Protein AF-H3NT58-F1 (afdb_monomer)

Mean predicted aligned error: 5.93 Å

pLDDT: mean 84.53, std 13.27, range [45.75, 95.5]

Solvent-accessible surfa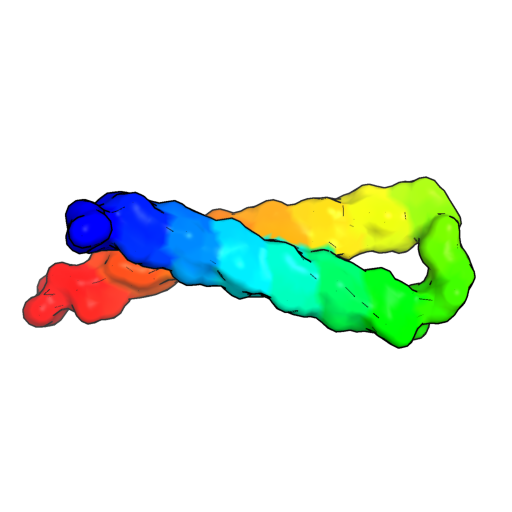ce area (backbone atoms only — not comparable to full-atom values): 3188 Å² total; per-residue (Å²): 132,54,75,66,54,53,43,51,47,53,13,52,52,52,12,49,51,51,27,53,52,45,56,67,70,59,77,72,79,49,75,66,55,51,53,52,28,50,51,52,13,52,53,46,18,52,49,47,45,53,50,62,53,59,78,65,75,119

Foldseek 3Di:
DDPLVVLLVVLQVQLVVQLVVQCVVVVDDDPVSNVVSNVSSVVSSVCSSVVSVVVVPD

Structure (mmCIF, N/CA/C/O backbone):
dat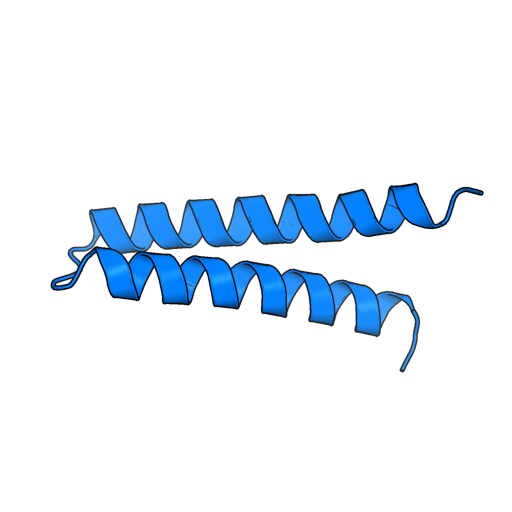a_AF-H3NT58-F1
#
_entry.id   AF-H3NT58-F1
#
loop_
_atom_site.group_PDB
_atom_site.id
_atom_site.type_symbol
_atom_site.label_atom_id
_atom_site.label_alt_id
_atom_site.label_comp_id
_atom_site.label_asym_id
_atom_site.label_entity_id
_atom_site.label_seq_id
_atom_site.pdbx_PDB_ins_code
_atom_site.Cartn_x
_atom_site.Cartn_y
_atom_site.Cartn_z
_atom_site.occupancy
_atom_site.B_iso_or_equiv
_atom_site.auth_seq_id
_atom_site.auth_comp_id
_atom_site.auth_asym_id
_atom_site.auth_atom_id
_atom_site.pdbx_PDB_model_num
ATOM 1 N N . MET A 1 1 ? -10.008 -13.703 16.178 1.00 60.00 1 MET A N 1
ATOM 2 C CA . MET A 1 1 ? -9.390 -12.493 15.593 1.00 60.00 1 MET A CA 1
ATOM 3 C C . MET A 1 1 ? -10.150 -11.283 16.098 1.00 60.00 1 MET A C 1
ATOM 5 O O . MET A 1 1 ? -11.373 -11.262 15.987 1.00 60.00 1 MET A O 1
ATOM 9 N N . ASN A 1 2 ? -9.466 -10.308 16.687 1.00 81.44 2 ASN A N 1
ATOM 10 C CA . ASN A 1 2 ? -10.096 -9.078 17.154 1.00 81.44 2 ASN A CA 1
ATOM 11 C C . ASN A 1 2 ? -10.526 -8.195 15.982 1.00 81.44 2 ASN A C 1
ATOM 13 O O . ASN A 1 2 ? -9.912 -8.194 14.916 1.00 81.44 2 ASN A O 1
ATOM 17 N N . ALA A 1 3 ? -11.536 -7.354 16.211 1.00 76.19 3 ALA A N 1
ATOM 18 C CA . ALA A 1 3 ? -12.022 -6.407 15.208 1.00 76.19 3 ALA A CA 1
ATOM 19 C C . ALA A 1 3 ? -10.916 -5.472 14.678 1.00 76.19 3 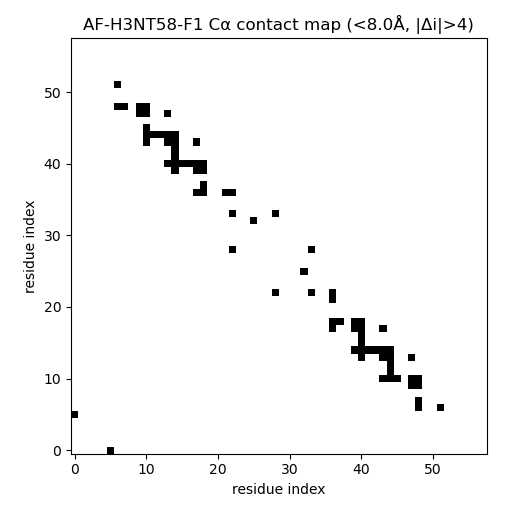ALA A C 1
ATOM 21 O O . ALA A 1 3 ? -10.963 -5.066 13.522 1.00 76.19 3 ALA A O 1
ATOM 22 N N . ARG A 1 4 ? -9.904 -5.153 15.496 1.00 75.81 4 ARG A N 1
ATOM 23 C CA . ARG A 1 4 ? -8.735 -4.360 15.076 1.00 75.81 4 ARG A CA 1
ATOM 24 C C . ARG A 1 4 ? -7.836 -5.124 14.102 1.00 75.81 4 ARG A C 1
ATOM 26 O O . ARG A 1 4 ? -7.404 -4.551 13.110 1.00 75.81 4 ARG A O 1
ATOM 33 N N . GLU A 1 5 ? -7.612 -6.410 14.358 1.00 82.56 5 GLU A N 1
ATOM 34 C CA . GLU A 1 5 ? -6.791 -7.281 13.510 1.00 82.56 5 GLU A CA 1
ATOM 35 C C . GLU A 1 5 ? -7.458 -7.499 12.152 1.00 82.56 5 GLU A C 1
ATOM 37 O O . GLU A 1 5 ? -6.810 -7.339 11.124 1.00 82.56 5 GLU A O 1
ATOM 42 N N . VAL A 1 6 ? -8.771 -7.762 12.136 1.00 84.06 6 VAL A N 1
ATOM 43 C CA . VAL A 1 6 ? -9.541 -7.907 10.889 1.00 84.06 6 VAL A CA 1
ATOM 44 C C . VAL A 1 6 ? -9.489 -6.619 10.067 1.00 84.06 6 VAL A C 1
ATOM 46 O O . VAL A 1 6 ? -9.252 -6.674 8.870 1.00 84.06 6 VAL A O 1
ATOM 49 N N . ARG A 1 7 ? -9.628 -5.448 10.699 1.00 79.31 7 ARG A N 1
ATOM 50 C CA . ARG A 1 7 ? -9.535 -4.148 10.010 1.00 79.31 7 ARG A CA 1
ATOM 51 C C . ARG A 1 7 ? -8.153 -3.892 9.417 1.00 79.31 7 ARG A C 1
ATOM 53 O O . ARG A 1 7 ? -8.061 -3.441 8.277 1.00 79.31 7 ARG A O 1
ATOM 60 N N . GLY A 1 8 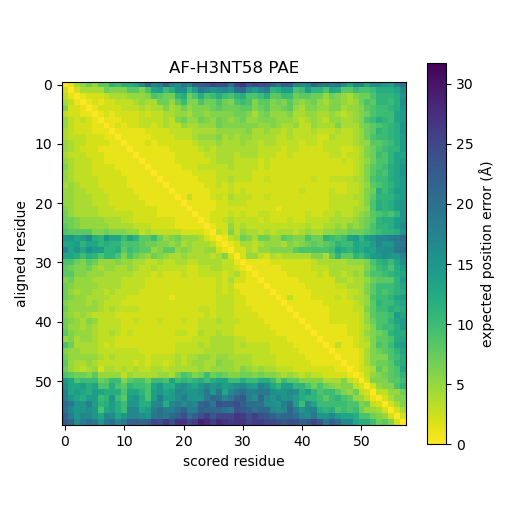? -7.099 -4.180 10.181 1.00 84.69 8 GLY A N 1
ATOM 61 C CA . GLY A 1 8 ? -5.724 -4.097 9.696 1.00 84.69 8 GLY A CA 1
ATOM 62 C C . GLY A 1 8 ? -5.518 -5.006 8.486 1.00 84.69 8 GLY A C 1
ATOM 63 O O . GLY A 1 8 ? -5.054 -4.546 7.444 1.00 84.69 8 GLY A O 1
ATOM 64 N N . LEU A 1 9 ? -5.980 -6.253 8.581 1.00 88.50 9 LEU A N 1
ATOM 65 C CA . LEU A 1 9 ? -5.889 -7.228 7.500 1.00 88.50 9 LEU A CA 1
ATOM 66 C C . LEU A 1 9 ? -6.652 -6.771 6.248 1.00 88.50 9 LEU A C 1
ATOM 68 O O . LEU A 1 9 ? -6.077 -6.770 5.165 1.00 88.50 9 LEU A O 1
ATOM 72 N N . THR A 1 10 ? -7.897 -6.303 6.378 1.00 87.75 10 THR A N 1
ATOM 73 C CA . THR A 1 10 ? -8.690 -5.806 5.240 1.00 87.75 10 THR A CA 1
ATOM 74 C C . THR A 1 10 ? -8.027 -4.603 4.571 1.00 87.75 10 THR A C 1
ATOM 76 O O . THR A 1 10 ? -7.996 -4.526 3.345 1.00 87.75 10 THR A O 1
ATOM 79 N N . SER A 1 11 ? -7.451 -3.681 5.352 1.00 89.25 11 SER A N 1
ATOM 80 C CA . SER A 1 11 ? -6.730 -2.529 4.796 1.00 89.25 11 SER A CA 1
ATOM 81 C C . SER A 1 11 ? -5.450 -2.928 4.058 1.00 89.25 11 SER A C 1
ATOM 83 O O . SER A 1 11 ? -5.184 -2.409 2.974 1.00 89.25 11 SER A O 1
ATOM 85 N N . ALA A 1 12 ? -4.699 -3.891 4.601 1.00 90.25 12 ALA A N 1
ATOM 86 C CA . ALA A 1 12 ? -3.486 -4.407 3.981 1.00 90.25 12 ALA A CA 1
ATOM 87 C C . ALA A 1 12 ? -3.804 -5.166 2.686 1.00 90.25 12 ALA A C 1
ATOM 89 O O . ALA A 1 12 ? -3.168 -4.927 1.663 1.00 90.25 12 ALA A O 1
ATOM 90 N N . VAL A 1 13 ? -4.832 -6.021 2.702 1.00 93.81 13 VAL A N 1
ATOM 91 C CA . VAL A 1 13 ? -5.294 -6.754 1.515 1.00 93.81 13 VAL A CA 1
ATOM 92 C C . VAL A 1 13 ? -5.774 -5.785 0.437 1.00 93.81 13 VAL A C 1
ATOM 94 O O . VAL A 1 13 ? -5.376 -5.925 -0.715 1.00 93.81 13 VAL A O 1
ATOM 97 N N . ALA A 1 14 ? -6.558 -4.763 0.790 1.00 92.50 14 ALA A N 1
ATOM 98 C CA . ALA A 1 14 ? -7.013 -3.762 -0.174 1.00 92.50 14 ALA A CA 1
ATOM 99 C C . ALA A 1 14 ? -5.843 -2.996 -0.819 1.00 92.50 14 ALA A C 1
ATOM 101 O O . ALA A 1 14 ? -5.811 -2.836 -2.040 1.00 92.50 14 ALA A O 1
ATOM 102 N N . GLY A 1 15 ? -4.856 -2.571 -0.023 1.00 92.00 15 GLY A N 1
ATOM 103 C CA . GLY A 1 15 ? -3.649 -1.924 -0.541 1.00 92.00 15 GLY A CA 1
ATOM 104 C C . GLY A 1 15 ? -2.821 -2.849 -1.439 1.00 92.00 15 GLY A C 1
ATOM 105 O O . GLY A 1 15 ? -2.332 -2.408 -2.481 1.00 92.00 15 GLY A O 1
ATOM 106 N N . LEU A 1 16 ? -2.696 -4.130 -1.082 1.00 93.88 16 LEU A N 1
ATOM 107 C CA . LEU A 1 16 ? -1.961 -5.121 -1.871 1.00 93.88 16 LEU A CA 1
ATOM 108 C C . LEU A 1 16 ? -2.647 -5.401 -3.215 1.00 93.88 16 LEU A C 1
ATOM 110 O O . LEU A 1 16 ? -1.973 -5.488 -4.238 1.00 93.88 16 LEU A O 1
ATOM 114 N N . VAL A 1 17 ? -3.979 -5.497 -3.230 1.00 95.50 17 VAL A N 1
ATOM 115 C CA . VAL A 1 17 ? -4.757 -5.696 -4.462 1.00 95.50 17 VAL A CA 1
ATOM 116 C C . VAL A 1 17 ? -4.577 -4.513 -5.409 1.00 95.50 17 VAL A C 1
ATOM 118 O O . VAL A 1 17 ? -4.312 -4.723 -6.590 1.00 95.50 17 VAL A O 1
ATOM 121 N N . VAL A 1 18 ? -4.649 -3.278 -4.903 1.00 94.88 18 VAL A N 1
ATOM 122 C CA . VAL A 1 18 ? -4.411 -2.080 -5.727 1.00 94.88 18 VAL A CA 1
ATOM 123 C C . VAL A 1 18 ? -2.984 -2.044 -6.265 1.00 94.88 18 VAL A C 1
ATOM 125 O O . VAL A 1 18 ? -2.783 -1.734 -7.437 1.00 94.88 18 VAL A O 1
ATOM 128 N N . PHE A 1 19 ? -1.997 -2.410 -5.446 1.00 93.38 19 PHE A N 1
ATOM 129 C CA . PHE A 1 19 ? -0.607 -2.498 -5.886 1.00 93.38 19 PHE A CA 1
ATOM 130 C C . PHE A 1 19 ? -0.409 -3.545 -6.988 1.00 93.38 19 PHE A C 1
ATOM 132 O O . PHE A 1 19 ? 0.192 -3.255 -8.020 1.00 93.38 19 PHE A O 1
ATOM 139 N N . GLY A 1 20 ? -0.942 -4.753 -6.793 1.00 93.38 20 GLY A N 1
ATOM 140 C CA . G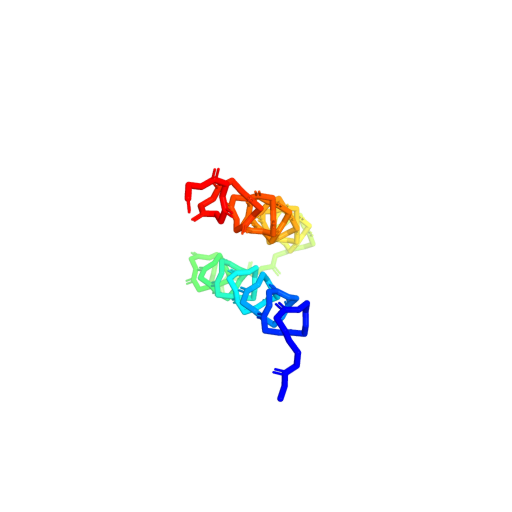LY A 1 20 ? -0.860 -5.830 -7.777 1.00 93.38 20 GLY A CA 1
ATOM 141 C C . GLY A 1 20 ? -1.574 -5.473 -9.080 1.00 93.38 20 GLY A C 1
ATOM 142 O O . GLY A 1 20 ? -1.039 -5.710 -10.161 1.00 93.38 20 GLY A O 1
ATOM 143 N N . PHE A 1 21 ? -2.740 -4.832 -8.986 1.00 94.44 21 PHE A N 1
ATOM 144 C CA . PHE A 1 21 ? -3.466 -4.335 -10.151 1.00 94.44 21 PHE A CA 1
ATOM 145 C C . PHE A 1 21 ? -2.662 -3.277 -10.913 1.00 94.44 21 PHE A C 1
ATOM 147 O O . PHE A 1 21 ? -2.536 -3.365 -12.131 1.00 94.44 21 PHE A O 1
ATOM 154 N N . TRP A 1 22 ? -2.047 -2.328 -10.205 1.00 93.69 22 TRP A N 1
ATOM 155 C CA . TRP A 1 22 ? -1.168 -1.333 -10.815 1.00 93.69 22 TRP A CA 1
ATOM 156 C C . TRP A 1 22 ? 0.008 -1.983 -11.553 1.00 93.69 22 TRP A C 1
ATOM 158 O O . TRP A 1 22 ? 0.256 -1.676 -12.717 1.00 93.69 22 TRP A O 1
ATOM 168 N N . MET A 1 23 ? 0.680 -2.949 -10.922 1.00 89.94 23 MET A N 1
ATOM 169 C CA . MET A 1 23 ? 1.775 -3.692 -11.557 1.00 89.94 23 MET A CA 1
ATOM 170 C C . MET A 1 23 ? 1.319 -4.463 -12.801 1.00 89.94 23 MET A C 1
ATOM 172 O O . MET A 1 23 ? 2.051 -4.516 -13.788 1.00 89.94 23 MET A O 1
ATOM 176 N N . SER A 1 24 ? 0.094 -4.999 -12.791 1.00 92.62 24 SER A N 1
ATOM 177 C CA . SER A 1 24 ? -0.493 -5.667 -13.956 1.00 92.62 24 SER A CA 1
ATOM 178 C C . SER A 1 24 ? -0.772 -4.718 -15.126 1.00 92.62 24 SER A C 1
ATOM 180 O O . SER A 1 24 ? -0.805 -5.182 -16.263 1.00 92.62 24 SER A O 1
ATOM 182 N N . LEU A 1 25 ? -0.991 -3.423 -14.875 1.00 91.81 25 LEU A N 1
ATOM 183 C CA . LEU A 1 25 ? -1.227 -2.424 -15.924 1.00 91.81 25 LEU A CA 1
ATOM 184 C C . LEU A 1 25 ? 0.070 -1.921 -16.560 1.00 91.81 25 LEU A C 1
ATOM 186 O O . LEU A 1 25 ? 0.100 -1.646 -17.755 1.00 91.81 25 LEU A O 1
ATOM 190 N N . VAL A 1 26 ? 1.131 -1.781 -15.764 1.00 90.25 26 VAL A N 1
ATOM 191 C CA . VAL A 1 26 ? 2.385 -1.158 -16.214 1.00 90.25 26 VAL A CA 1
ATOM 192 C C . VAL A 1 26 ? 3.184 -2.079 -17.147 1.00 90.25 26 VAL A C 1
ATOM 194 O O . VAL A 1 26 ? 3.840 -1.592 -18.063 1.00 90.25 26 VAL A O 1
ATOM 197 N N . GLY A 1 27 ? 3.129 -3.402 -16.956 1.00 80.69 27 GLY A N 1
ATOM 198 C CA . GLY A 1 27 ? 3.744 -4.401 -17.847 1.00 80.69 27 GLY A CA 1
ATOM 199 C C . GLY A 1 27 ? 5.280 -4.482 -17.796 1.00 80.69 27 GLY A C 1
ATOM 200 O O . GLY A 1 27 ? 5.818 -5.584 -17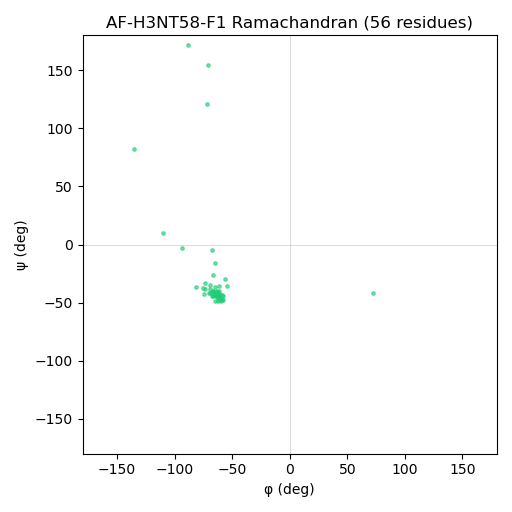.755 1.00 80.69 27 GLY A O 1
ATOM 201 N N . ASN A 1 28 ? 5.987 -3.346 -17.741 1.00 88.25 28 ASN A N 1
ATOM 202 C CA . ASN A 1 28 ? 7.440 -3.251 -17.552 1.00 88.25 28 ASN A CA 1
ATOM 203 C C . ASN A 1 28 ? 7.785 -2.154 -16.522 1.00 88.25 28 ASN A C 1
ATOM 205 O O . ASN A 1 28 ? 8.063 -1.015 -16.900 1.00 88.25 28 ASN A O 1
ATOM 209 N N . PRO A 1 29 ? 7.708 -2.454 -15.216 1.00 81.94 29 PRO A N 1
ATOM 210 C CA . PRO A 1 29 ? 7.801 -1.435 -14.179 1.00 81.94 29 PRO A CA 1
ATOM 211 C C . PRO A 1 29 ? 9.220 -0.875 -14.027 1.00 81.94 29 PRO A C 1
ATOM 213 O O . PRO A 1 29 ? 10.159 -1.593 -13.682 1.00 81.94 29 PRO A O 1
ATOM 216 N N . HIS A 1 30 ? 9.357 0.437 -14.211 1.00 90.50 30 HIS A N 1
ATOM 217 C CA . HIS A 1 30 ? 10.510 1.217 -13.768 1.00 90.50 30 HIS A CA 1
ATOM 218 C C . HIS A 1 30 ? 10.318 1.729 -12.328 1.00 90.50 30 HIS A C 1
ATOM 220 O O . HIS A 1 30 ? 9.257 1.595 -11.714 1.00 90.50 30 HIS A O 1
ATOM 226 N N . VAL A 1 31 ? 11.382 2.304 -11.752 1.00 92.38 31 VAL A N 1
ATOM 227 C CA . VAL A 1 31 ? 11.398 2.813 -10.365 1.00 92.38 31 VAL A CA 1
ATOM 228 C C . VAL A 1 31 ? 10.263 3.805 -10.089 1.00 92.38 31 VAL A C 1
ATOM 230 O O . VAL A 1 31 ? 9.712 3.811 -8.995 1.00 92.38 31 VAL A O 1
ATOM 233 N N . ILE A 1 32 ? 9.881 4.634 -11.058 1.00 93.62 32 ILE A N 1
ATOM 234 C CA . ILE A 1 32 ? 8.850 5.660 -10.852 1.00 93.62 32 ILE A CA 1
ATOM 235 C C . ILE A 1 32 ? 7.475 5.004 -10.697 1.00 93.62 32 ILE A C 1
ATOM 237 O O . ILE A 1 32 ? 6.696 5.354 -9.813 1.00 93.62 32 ILE A O 1
ATOM 241 N N . GLU A 1 33 ? 7.193 4.001 -11.511 1.00 92.44 33 GLU A N 1
ATOM 242 C CA . GLU A 1 33 ? 5.934 3.280 -11.547 1.00 92.44 33 GLU A CA 1
ATOM 243 C C . GLU A 1 33 ? 5.753 2.443 -10.285 1.00 92.44 33 GLU A C 1
ATOM 245 O O . GLU A 1 33 ? 4.640 2.363 -9.764 1.00 92.44 33 GLU A O 1
ATOM 250 N N . THR A 1 34 ? 6.833 1.888 -9.730 1.00 92.94 34 THR A N 1
ATOM 251 C CA . THR A 1 34 ? 6.763 1.201 -8.433 1.00 92.94 34 THR A CA 1
ATOM 252 C C . THR A 1 34 ? 6.506 2.177 -7.284 1.00 92.94 34 THR A C 1
ATOM 254 O O . THR A 1 34 ? 5.695 1.874 -6.408 1.00 92.94 34 THR A O 1
ATOM 257 N N . VAL A 1 35 ? 7.103 3.373 -7.314 1.00 95.19 35 VAL A N 1
ATOM 258 C CA . VAL 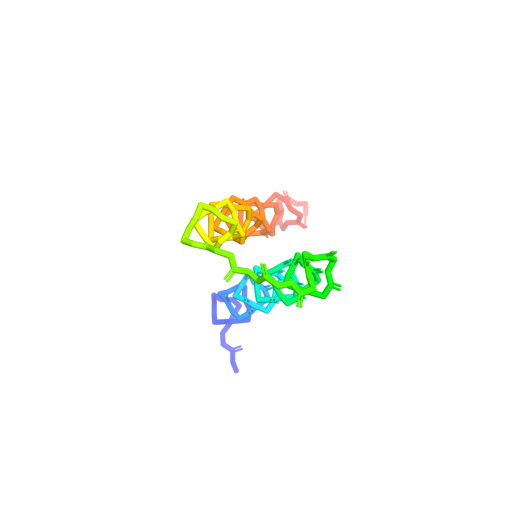A 1 35 ? 6.851 4.438 -6.326 1.00 95.19 35 VAL A CA 1
ATOM 259 C C . VAL A 1 35 ? 5.404 4.933 -6.395 1.00 95.19 35 VAL A C 1
ATOM 261 O O . VAL A 1 35 ? 4.756 5.070 -5.356 1.00 95.19 35 VAL A O 1
ATOM 264 N N . ILE A 1 36 ? 4.858 5.135 -7.598 1.00 94.25 36 ILE A N 1
ATOM 265 C CA . ILE A 1 36 ? 3.447 5.507 -7.787 1.00 94.25 36 ILE A CA 1
ATOM 266 C C . ILE A 1 36 ? 2.529 4.389 -7.284 1.00 94.25 36 ILE A C 1
ATOM 268 O O . ILE A 1 36 ? 1.586 4.656 -6.537 1.00 94.25 36 ILE A O 1
ATOM 272 N N . GLY A 1 37 ? 2.830 3.133 -7.621 1.00 93.56 37 GLY A N 1
ATOM 273 C CA . GLY A 1 37 ? 2.076 1.977 -7.137 1.00 93.56 37 GLY A CA 1
ATOM 274 C C . GLY A 1 37 ? 2.064 1.886 -5.611 1.00 93.56 37 GLY A C 1
ATOM 275 O O . GLY A 1 37 ? 1.010 1.666 -5.012 1.00 93.56 37 GLY A O 1
ATOM 276 N N . LEU A 1 38 ? 3.212 2.105 -4.964 1.00 93.88 38 LEU A N 1
ATOM 277 C CA . LEU A 1 38 ? 3.323 2.127 -3.503 1.00 93.88 38 LEU A CA 1
ATOM 278 C C . LEU A 1 38 ? 2.517 3.275 -2.887 1.00 93.88 38 LEU A C 1
ATOM 280 O O . LEU A 1 38 ? 1.808 3.058 -1.903 1.00 93.88 38 LEU A O 1
ATOM 284 N N . ALA A 1 39 ? 2.562 4.470 -3.478 1.00 95.00 39 ALA A N 1
ATOM 285 C CA . ALA A 1 39 ? 1.767 5.605 -3.017 1.00 95.00 39 ALA A CA 1
ATOM 286 C C . ALA A 1 39 ? 0.255 5.322 -3.112 1.00 95.00 39 ALA A C 1
ATOM 288 O O . ALA A 1 39 ? -0.482 5.575 -2.156 1.00 95.00 39 ALA A O 1
ATOM 289 N N . LEU A 1 40 ? -0.204 4.733 -4.222 1.00 94.00 40 LEU A N 1
ATOM 290 C CA . LEU A 1 40 ? -1.604 4.334 -4.423 1.00 94.00 40 LEU A CA 1
ATOM 291 C C . LEU A 1 40 ? -2.044 3.246 -3.437 1.00 94.00 40 LEU A C 1
ATOM 293 O O . LEU A 1 40 ? -3.137 3.321 -2.866 1.00 94.00 40 LEU A O 1
ATOM 297 N N . SER A 1 41 ? -1.184 2.256 -3.207 1.00 93.38 41 SER A N 1
ATOM 298 C CA . SER A 1 41 ? -1.401 1.187 -2.234 1.00 93.38 41 SER A CA 1
ATOM 299 C C . SER A 1 41 ? -1.568 1.741 -0.819 1.00 93.38 41 SER A C 1
ATOM 301 O O . SER A 1 41 ? -2.551 1.433 -0.137 1.00 93.38 41 SER A O 1
ATOM 303 N N . PHE A 1 42 ? -0.662 2.630 -0.405 1.00 92.62 42 PHE A N 1
ATOM 304 C CA . PHE A 1 42 ? -0.683 3.243 0.920 1.00 92.62 42 PHE A CA 1
ATOM 305 C C . PHE A 1 42 ? -1.905 4.147 1.110 1.00 92.62 42 PHE A C 1
ATOM 307 O O . PHE A 1 42 ? -2.592 4.066 2.131 1.00 92.62 42 PHE A O 1
ATOM 314 N N . PHE A 1 43 ? -2.229 4.959 0.101 1.00 93.50 43 PHE A N 1
ATOM 315 C CA . PHE A 1 43 ? -3.413 5.814 0.116 1.00 93.50 43 PHE A CA 1
ATOM 316 C C . PHE A 1 43 ? -4.706 4.995 0.226 1.00 93.50 43 PHE A C 1
ATOM 318 O O . PHE A 1 43 ? -5.579 5.312 1.040 1.00 93.50 43 PHE A O 1
ATOM 325 N N . THR A 1 44 ? -4.813 3.904 -0.535 1.00 92.25 44 THR A N 1
ATOM 326 C CA . THR A 1 44 ? -5.976 3.008 -0.487 1.00 92.25 44 THR A CA 1
ATOM 327 C C . THR A 1 44 ? -6.090 2.327 0.873 1.00 92.25 44 THR A C 1
ATOM 329 O O . THR A 1 44 ? -7.162 2.358 1.480 1.00 92.25 44 THR A O 1
ATOM 332 N N . GLY A 1 45 ? -4.996 1.760 1.390 1.00 90.19 45 GLY A N 1
ATOM 333 C CA . GLY A 1 45 ? -4.975 1.115 2.704 1.00 90.19 45 GLY A CA 1
ATOM 334 C C . GLY A 1 45 ? -5.393 2.075 3.819 1.00 90.19 45 GLY A C 1
ATOM 335 O O . GLY A 1 45 ? -6.262 1.746 4.631 1.00 90.19 45 GLY A O 1
ATOM 336 N N . TYR A 1 46 ? -4.872 3.306 3.801 1.00 89.56 46 TYR A N 1
ATOM 337 C CA . TYR A 1 46 ? -5.261 4.356 4.743 1.00 89.56 46 TYR A CA 1
ATOM 338 C C . TYR A 1 46 ? -6.753 4.703 4.640 1.00 89.56 46 TYR A C 1
ATOM 340 O O . TYR A 1 46 ? -7.448 4.769 5.660 1.00 89.56 46 TYR A O 1
ATOM 348 N N . LYS A 1 47 ? -7.282 4.881 3.423 1.00 89.75 47 LYS A N 1
ATOM 349 C CA . LYS A 1 47 ? -8.708 5.170 3.210 1.00 89.75 47 LYS A CA 1
ATOM 350 C C . LYS A 1 47 ? -9.599 4.025 3.684 1.00 89.75 47 LYS A C 1
ATOM 352 O O . LYS A 1 47 ? -10.577 4.302 4.366 1.00 89.75 47 LYS A O 1
ATOM 357 N N . VAL A 1 48 ? -9.264 2.767 3.399 1.00 87.50 48 VAL A N 1
ATOM 358 C CA . VAL A 1 48 ? -10.049 1.589 3.823 1.00 87.50 48 VAL A CA 1
ATOM 359 C C . VAL A 1 48 ? -10.032 1.414 5.343 1.00 87.50 48 VAL A C 1
ATOM 361 O O . VAL A 1 48 ? -11.069 1.124 5.949 1.00 87.50 48 VAL A O 1
ATOM 364 N N . TYR A 1 49 ? -8.883 1.646 5.978 1.00 84.88 49 TYR A N 1
ATOM 365 C CA . TYR A 1 49 ? -8.750 1.580 7.433 1.00 84.88 49 TYR A CA 1
ATOM 366 C C . TYR A 1 49 ? -9.621 2.629 8.150 1.00 84.88 49 TYR A C 1
ATOM 368 O O . TYR A 1 49 ? -10.301 2.309 9.136 1.00 84.88 49 TYR A O 1
ATOM 376 N N . ASN A 1 50 ? -9.644 3.860 7.621 1.00 81.00 50 ASN A N 1
ATOM 377 C CA . ASN A 1 50 ? -10.476 4.957 8.124 1.00 81.00 50 ASN A CA 1
ATOM 378 C C . ASN A 1 50 ? -11.957 4.800 7.744 1.00 81.00 50 ASN A C 1
ATOM 380 O O . ASN A 1 50 ? -12.827 5.071 8.560 1.00 81.00 50 ASN A O 1
ATOM 384 N N . LEU A 1 51 ? -12.283 4.305 6.550 1.00 72.88 51 LEU A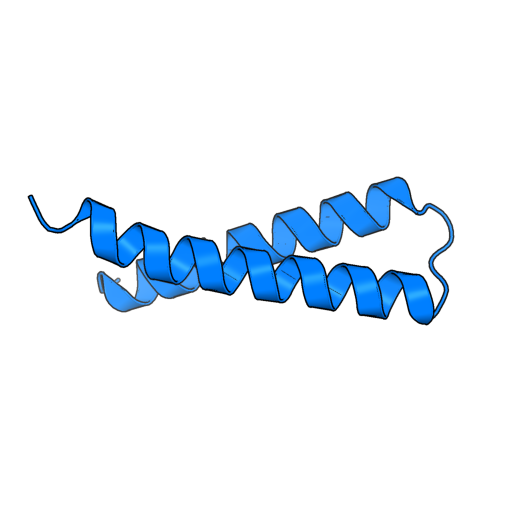 N 1
ATOM 385 C CA . LEU A 1 51 ? -13.673 4.064 6.144 1.00 72.88 51 LEU A CA 1
ATOM 386 C C . LEU A 1 51 ? -14.325 2.966 7.000 1.00 72.88 51 LEU A C 1
ATOM 388 O O . LEU A 1 51 ? -15.474 3.095 7.414 1.00 72.88 51 LEU A O 1
ATOM 392 N N . SER A 1 52 ? -13.552 1.940 7.370 1.00 60.16 52 SER A N 1
ATOM 393 C CA . SER A 1 52 ? -13.976 0.914 8.336 1.00 60.16 52 SER A CA 1
ATOM 394 C C . SER A 1 52 ? -14.203 1.462 9.753 1.00 60.16 52 SER A C 1
ATOM 396 O O . SER A 1 52 ? -14.782 0.766 10.586 1.00 60.16 52 SER A O 1
ATOM 398 N N . TYR A 1 53 ? -13.713 2.669 10.064 1.00 56.38 53 TYR A N 1
ATOM 399 C CA . TYR A 1 53 ? -14.048 3.374 11.304 1.00 56.38 53 TYR A CA 1
ATOM 400 C C . TYR A 1 53 ? -15.466 3.946 11.227 1.00 56.38 53 TYR A C 1
ATOM 402 O O . TYR A 1 53 ? -16.225 3.802 12.175 1.00 56.38 53 TYR A O 1
ATOM 410 N N . TRP A 1 54 ? -15.831 4.523 10.080 1.00 52.22 54 TRP A N 1
ATOM 411 C CA . TRP A 1 54 ? -17.096 5.232 9.901 1.00 52.22 54 TRP A CA 1
ATOM 412 C C . TRP A 1 54 ? -18.311 4.294 9.820 1.00 52.2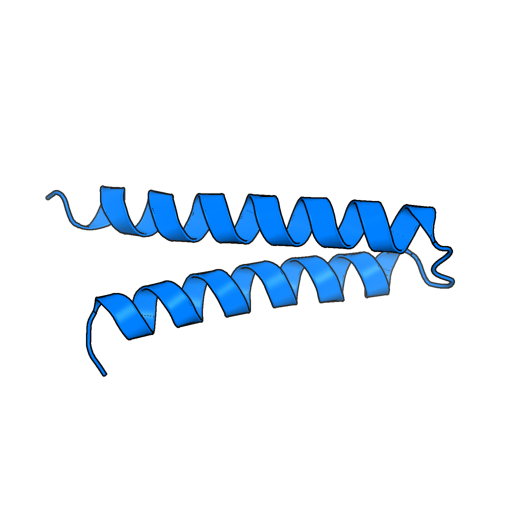2 54 TRP A C 1
ATOM 414 O O . TRP A 1 54 ? -19.323 4.557 10.457 1.00 52.22 54 TRP A O 1
ATOM 424 N N . SER A 1 55 ? -18.187 3.136 9.160 1.00 54.41 55 SER A N 1
ATOM 425 C CA . SER A 1 55 ? -19.278 2.145 9.020 1.00 54.41 55 SER A CA 1
ATOM 426 C C . SER A 1 55 ? -19.694 1.439 10.325 1.00 54.41 55 SER A C 1
ATOM 428 O O . SER A 1 55 ? -20.602 0.615 10.304 1.00 54.41 55 SER A O 1
ATOM 430 N N . ARG A 1 56 ? -19.001 1.690 11.440 1.00 53.22 56 ARG A N 1
ATOM 431 C CA . ARG A 1 56 ? -19.268 1.086 12.757 1.00 53.22 56 ARG A CA 1
ATOM 432 C C . ARG A 1 56 ? -19.830 2.095 13.768 1.00 53.22 56 ARG A C 1
ATOM 434 O O . ARG A 1 56 ? -19.846 1.795 14.958 1.00 53.22 56 ARG A O 1
ATOM 441 N N . SER A 1 57 ? -20.197 3.286 13.291 1.00 52.47 57 SER A N 1
ATOM 442 C CA . SER A 1 57 ? -20.693 4.406 14.105 1.00 52.47 57 SER A CA 1
ATOM 443 C C . SER A 1 57 ? -22.221 4.453 14.223 1.00 52.47 57 SER A C 1
ATOM 445 O O . SER A 1 57 ? -22.712 5.338 14.916 1.00 52.47 57 SER A O 1
ATOM 447 N N . ASP A 1 58 ? -22.937 3.541 13.558 1.00 45.75 58 ASP A N 1
ATOM 448 C CA . ASP A 1 58 ? -24.390 3.345 13.668 1.00 45.75 58 ASP A CA 1
ATOM 449 C C . ASP A 1 58 ? -24.711 2.114 14.528 1.00 45.75 58 ASP A C 1
ATOM 451 O O . ASP A 1 58 ? -24.071 1.054 14.307 1.00 45.75 58 ASP A O 1
#

Secondary structure (DSSP, 8-state):
--HHHHHHHHHHHHHHHHHHHHHHHHSS--HHHHHHHHHHHHHHHHHHHHHHHHTT--

Sequence (58 aa):
MNAREVRGLTSAVAGLVVFGFWMSLVGNPHVIETVIGLALSFFTGYKVYNLSYWSRSD

Radius of gyration: 13.41 Å; Cα contacts (8 Å, |Δi|>4): 39; chains: 1; bounding box: 36×18×35 Å

Nearest PDB structures (foldseek):
  8b6h-assembly1_EG  TM=7.976E-01  e=2.851E+00  Tetrahymena thermophila SB210
  7blz-assembly1_K  TM=6.245E-01  e=2.851E+00  Cyanidioschyzon merolae strain 10D
  6l85-assembly1_A  TM=7.404E-01  e=7.073E+00  Thermotoga maritima MSB8